Protein 2A1V (pdb70)

Secondary structure (DSSP, 8-state):
----S-SHHHHHHHHTTSTTEEEE--SSSSEEEEEEEETTEEEEEEEEETTSSS-EEEEE--HHHHHHHHHHSTTTEEEPTTS-TTTEEEEE-SSSS-HHHHHHHHHHHHHHHHHHHS-HHHHHHHT--SS-S-PPP-

CATH classification: 3.90.1150.30

Solvent-accessible surface area: 8132 Å² total; per-residue (Å²): 214,77,36,83,0,76,63,24,104,15,1,83,49,21,3,112,110,6,51,74,29,54,69,62,95,65,102,161,74,87,18,0,0,0,52,0,4,53,163,113,62,27,106,54,0,0,13,4,34,71,101,81,144,51,11,113,0,9,0,42,10,77,72,133,77,3,102,87,11,79,135,66,40,86,165,9,5,49,55,0,149,153,35,70,114,142,66,14,4,12,0,12,2,62,44,81,2,80,24,85,39,2,8,82,5,1,43,27,0,0,36,49,7,0,84,166,25,7,83,170,74,30,47,184,134,30,41,11,38,114,81,38,164,69,55,74,188,184

Radius of gyration: 14.32 Å; Cα contacts (8 Å, |Δi|>4): 227; chains: 1; bounding box: 40×42×29 Å

Nearest PDB structures (foldseek):
  2a1v-assembly1_A  TM=1.007E+00  e=2.438E-28  Deinococcus radiodurans
  6uvw-assembly1_A  TM=2.394E-01  e=6.148E-01  synthetic construct
  3zmd-assembly2_D  TM=3.465E-01  e=7.257E+00  Streptomyces coelicolor
  8hl4-assembly1_L18P  TM=3.369E-01  e=6.433E+00  Sulfolobus acidocaldarius DSM 639

Organism: Deinococcus radiodurans (strain ATCC 13939 / DSM 20539 / JCM 16871 / CCUG 27074 / LMG 4051 / NBRC 15346 / NCIMB 9279 / VKM B-1422 / R1) (NCBI:txid243230)

B-factor: mean 24.99, std 8.07, range [5.85, 53.79]

InterPro domains:
  IPR007351 YjbR [PTHR35145] (6-127)
  IPR038056 YjbR-like superfamily [G3DSA:3.90.1150.30] (1-132)
  IPR038056 YjbR-like superfamily [SSF142906] (5-128)
  IPR058532 YjbR/MT2646/Rv2570-like [PF04237] (17-112)

Foldseek 3Di:
DQDLQFAPVNVCVLQVPAAQWDWDDPDPAQKIFIWHADPVDTGTAWIWRRVDVRIKIKGFDQQVVLVVVCVVQVVFKAQDDVDDSSTMIIGGSPNSDGSLVVSVRSQVSVLVCCVPVDDPVRCVVSVHDNHDPPRDDD

Structure (mmCIF, N/CA/C/O backbone):
data_2A1V
#
_entry.id   2A1V
#
_cell.length_a   82.549
_cell.length_b   82.549
_cell.length_c   35.991
_cell.angle_alpha   90.00
_cell.angle_beta   90.00
_cell.angle_gamma   120.00
#
_symmetry.space_group_name_H-M   'P 61'
#
loop_
_entity.id
_entity.type
_entity.pdbx_description
1 polymer 'conserved hypothetical protein'
2 water water
#
loop_
_atom_site.group_PDB
_atom_site.id
_atom_site.type_symbol
_atom_site.label_atom_id
_atom_site.label_alt_id
_atom_site.label_comp_id
_atom_site.label_asym_id
_atom_site.label_entity_id
_atom_site.label_seq_id
_atom_site.pdbx_PDB_ins_code
_atom_site.Cartn_x
_atom_site.Cartn_y
_atom_site.Cartn_z
_atom_site.occupancy
_atom_site.B_iso_or_equiv
_atom_site.auth_seq_id
_atom_site.auth_comp_id
_atom_site.auth_asym_id
_atom_site.auth_atom_id
_atom_site.pdbx_PDB_model_num
ATOM 1 N N . LEU A 1 3 ? 67.105 57.959 1.993 1.00 46.08 3 LEU A N 1
ATOM 2 C CA . LEU A 1 3 ? 65.726 58.326 2.420 1.00 45.98 3 LEU A CA 1
ATOM 3 C C . LEU A 1 3 ? 65.040 57.283 3.334 1.00 44.42 3 LEU A C 1
ATOM 4 O O . LEU A 1 3 ? 65.503 56.148 3.544 1.00 44.24 3 LEU A O 1
ATOM 9 N N . GLN A 1 4 ? 63.971 57.767 3.949 1.00 42.95 4 GLN A N 1
ATOM 10 C CA . GLN A 1 4 ? 62.900 56.951 4.487 1.00 40.53 4 GLN A CA 1
ATOM 11 C C . GLN A 1 4 ? 62.520 55.838 3.520 1.00 38.50 4 GLN A C 1
ATOM 12 O O . GLN A 1 4 ? 61.965 56.074 2.424 1.00 39.16 4 GLN A O 1
ATOM 18 N N . THR A 1 5 ? 62.786 54.615 3.925 1.00 35.59 5 THR A N 1
ATOM 19 C CA . THR A 1 5 ? 62.093 53.512 3.292 1.00 33.18 5 THR A CA 1
ATOM 20 C C . THR A 1 5 ? 60.642 53.529 3.785 1.00 32.82 5 THR A C 1
ATOM 21 O O . THR A 1 5 ? 60.307 54.203 4.791 1.00 32.09 5 THR A O 1
ATOM 25 N N . PRO A 1 6 ? 59.790 52.761 3.109 1.00 31.34 6 PRO A N 1
ATOM 26 C CA . PRO A 1 6 ? 58.406 52.539 3.529 1.00 30.48 6 PRO A CA 1
ATOM 27 C C . PRO A 1 6 ? 58.192 51.761 4.856 1.00 29.11 6 PRO A C 1
ATOM 28 O O . PRO A 1 6 ? 57.048 51.601 5.246 1.00 29.27 6 PRO A O 1
ATOM 32 N N . MET A 1 7 ? 59.256 51.250 5.485 1.00 27.45 7 MET A N 1
ATOM 33 C CA . MET A 1 7 ? 59.177 50.377 6.675 1.00 26.25 7 MET A CA 1
ATOM 34 C C . MET A 1 7 ? 58.072 49.288 6.623 1.00 24.76 7 MET A C 1
ATOM 35 O O . MET A 1 7 ? 57.191 49.187 7.504 1.00 22.37 7 MET A O 1
ATOM 40 N N . GLN A 1 8 ? 58.127 48.503 5.562 1.00 23.48 8 GLN A N 1
ATOM 41 C CA . GLN A 1 8 ? 57.114 47.521 5.301 1.00 23.66 8 GLN A CA 1
ATOM 42 C C . GLN A 1 8 ? 57.701 46.130 4.976 1.00 23.41 8 GLN A C 1
ATOM 43 O O . GLN A 1 8 ? 56.949 45.121 4.956 1.00 24.32 8 GLN A O 1
ATOM 49 N N . THR A 1 9 ? 59.015 46.054 4.730 1.00 21.07 9 THR A N 1
ATOM 50 C CA . THR A 1 9 ? 59.651 44.783 4.408 1.00 21.14 9 THR A CA 1
ATOM 51 C C . THR A 1 9 ? 60.821 44.523 5.322 1.00 19.92 9 THR A C 1
ATOM 52 O O . THR A 1 9 ? 61.354 45.417 5.938 1.00 18.88 9 THR A O 1
ATOM 56 N N . VAL A 1 10 ? 61.255 43.283 5.327 1.00 19.75 10 VAL A N 1
ATOM 57 C CA . VAL A 1 10 ? 62.409 42.843 6.074 1.00 20.66 10 VAL A CA 1
ATOM 58 C C . VAL A 1 10 ? 63.616 43.607 5.592 1.00 20.10 10 VAL A C 1
ATOM 59 O O . VAL A 1 10 ? 64.436 43.981 6.406 1.00 19.64 10 VAL A O 1
ATOM 63 N N . ASP A 1 11 ? 63.725 43.780 4.265 1.00 20.27 11 ASP A N 1
ATOM 64 C CA . ASP A 1 11 ? 64.812 44.553 3.629 1.00 22.00 11 ASP A CA 1
ATOM 65 C C . ASP A 1 11 ? 64.880 45.956 4.209 1.00 21.76 11 ASP A C 1
ATOM 66 O O . ASP A 1 11 ? 65.972 46.427 4.490 1.00 21.22 11 ASP A O 1
ATOM 71 N N . ASP A 1 12 ? 63.713 46.584 4.442 1.00 21.82 12 ASP A N 1
ATOM 72 C CA . ASP A 1 12 ? 63.621 47.904 5.095 1.00 21.96 12 ASP A CA 1
ATOM 73 C C . ASP A 1 12 ? 64.241 47.881 6.533 1.00 22.22 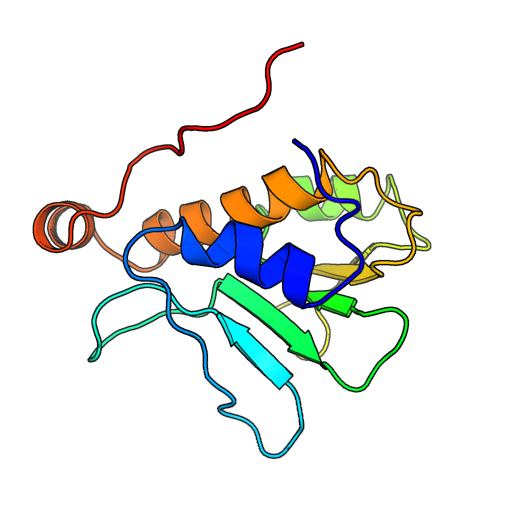12 ASP A C 1
ATOM 74 O O . ASP A 1 12 ? 64.969 48.793 6.947 1.00 19.25 12 ASP A O 1
ATOM 79 N N . LEU A 1 13 ? 63.942 46.809 7.268 1.00 22.80 13 LEU A N 1
ATOM 80 C CA . LEU A 1 13 ? 64.396 46.645 8.635 1.00 23.26 13 LEU A CA 1
ATOM 81 C C . LEU A 1 13 ? 65.887 46.358 8.710 1.00 23.61 13 LEU A C 1
ATOM 82 O O . LEU A 1 13 ? 66.569 46.936 9.548 1.00 22.61 13 LEU A O 1
ATOM 87 N N . ARG A 1 14 ? 66.372 45.474 7.844 1.00 24.27 14 ARG A N 1
ATOM 88 C CA . ARG A 1 14 ? 67.795 45.239 7.694 1.00 25.35 14 ARG A CA 1
ATOM 89 C C . ARG A 1 14 ? 68.529 46.530 7.411 1.00 25.18 14 ARG A C 1
ATOM 90 O O . ARG A 1 14 ? 69.546 46.802 7.999 1.00 26.25 14 ARG A O 1
ATOM 98 N N . SER A 1 15 ? 67.981 47.327 6.513 1.00 24.80 15 SER A N 1
ATOM 99 C CA . SER A 1 15 ? 68.629 48.543 6.101 1.00 25.36 15 SER A CA 1
ATOM 100 C C . SER A 1 15 ? 68.862 49.496 7.279 1.00 25.21 15 SER A C 1
ATOM 101 O O . SER A 1 15 ? 69.825 50.280 7.258 1.00 25.81 15 SER A O 1
ATOM 104 N N . VAL A 1 16 ? 67.969 49.474 8.266 1.00 23.74 16 VAL A N 1
ATOM 105 C CA . VAL A 1 16 ? 68.096 50.352 9.414 1.00 22.92 16 VAL A CA 1
ATOM 106 C C . VAL A 1 16 ? 69.088 49.707 10.364 1.00 22.10 16 VAL A C 1
ATOM 107 O O . VAL A 1 16 ? 70.065 50.332 10.780 1.00 22.33 16 VAL A O 1
ATOM 111 N N . CYS A 1 17 ? 68.897 48.420 10.631 1.00 21.02 17 CYS A N 1
ATOM 112 C CA . CYS A 1 17 ? 69.705 47.713 11.652 1.00 20.71 17 CYS A CA 1
ATOM 113 C C . CYS A 1 17 ? 71.169 47.475 11.242 1.00 20.23 17 CYS A C 1
ATOM 114 O O . CYS A 1 17 ? 72.019 47.425 12.084 1.00 18.35 17 CYS A O 1
ATOM 117 N N . ASP A 1 18 ? 71.427 47.363 9.940 1.00 21.32 18 ASP A N 1
ATOM 118 C CA . ASP A 1 18 ? 72.771 47.176 9.394 1.00 22.40 18 ASP A CA 1
ATOM 119 C C . ASP A 1 18 ? 73.681 48.360 9.752 1.00 23.20 18 ASP A C 1
ATOM 120 O O . ASP A 1 18 ? 74.889 48.198 9.803 1.00 24.56 18 ASP A O 1
ATOM 125 N N . GLU A 1 19 ? 73.104 49.539 9.958 1.00 23.43 19 GLU A N 1
ATOM 126 C CA . GLU A 1 19 ? 73.862 50.742 10.347 1.00 23.83 19 GLU A CA 1
ATOM 127 C C . GLU A 1 19 ? 74.131 50.925 11.856 1.00 22.35 19 GLU A C 1
ATOM 128 O O . GLU A 1 19 ? 74.822 51.884 12.246 1.00 21.81 19 GLU A O 1
ATOM 134 N N . LEU A 1 20 ? 73.509 50.087 12.686 1.00 20.84 20 LEU A N 1
ATOM 135 C CA . LEU A 1 20 ? 73.592 50.230 14.137 1.00 19.99 20 LEU A CA 1
ATOM 136 C C . LEU A 1 20 ? 74.765 49.391 14.612 1.00 19.14 20 LEU A C 1
ATOM 137 O O . LEU A 1 20 ? 74.897 48.224 14.237 1.00 18.14 20 LEU A O 1
ATOM 142 N N . PRO A 1 21 ? 75.670 50.018 15.385 1.00 19.22 21 PRO A N 1
ATOM 143 C CA . PRO A 1 21 ? 76.862 49.352 15.853 1.00 18.64 21 PRO A CA 1
ATOM 144 C C . PRO A 1 21 ? 76.583 48.136 16.716 1.00 18.26 21 PRO A C 1
ATOM 145 O O . PRO A 1 21 ? 75.743 48.183 17.625 1.00 17.76 21 PRO A O 1
ATOM 149 N N . HIS A 1 22 ? 77.339 47.088 16.414 1.00 17.27 22 HIS A N 1
ATOM 150 C CA . HIS A 1 22 ? 77.278 45.783 17.081 1.00 18.42 22 HIS A CA 1
ATOM 151 C C . HIS A 1 22 ? 75.906 45.082 17.057 1.00 19.30 22 HIS A C 1
ATOM 152 O O . HIS A 1 22 ? 75.521 44.381 18.030 1.00 18.53 22 HIS A O 1
ATOM 159 N N . SER A 1 23 ? 75.193 45.243 15.925 1.00 18.91 23 SER A N 1
ATOM 160 C CA . SER A 1 23 ? 73.919 44.612 15.775 1.00 19.55 23 SER A CA 1
ATOM 161 C C . SER A 1 23 ? 74.172 43.295 15.045 1.00 19.43 23 SER A C 1
ATOM 162 O O . SER A 1 23 ? 75.122 43.176 14.264 1.00 17.52 23 SER A O 1
ATOM 165 N N . LEU A 1 24 ? 73.327 42.319 15.348 1.00 19.33 24 LEU A N 1
ATOM 166 C CA . LEU A 1 24 ? 73.485 40.923 14.874 1.00 20.65 24 LEU A CA 1
ATOM 167 C C . LEU A 1 24 ? 72.089 40.306 14.670 1.00 20.42 24 LEU A C 1
ATOM 168 O O . LEU A 1 24 ? 71.189 40.481 15.509 1.00 19.38 24 LEU A O 1
ATOM 173 N N . GLU A 1 25 ? 71.910 39.626 13.548 1.00 20.63 25 GLU A N 1
ATOM 174 C CA . GLU A 1 25 ? 70.710 38.900 13.230 1.00 20.55 25 GLU A CA 1
ATOM 175 C C . GLU A 1 25 ? 70.842 37.434 13.581 1.00 20.15 25 GLU A C 1
ATOM 176 O O . GLU A 1 25 ? 71.882 36.820 13.373 1.00 20.65 25 GLU A O 1
ATOM 182 N N . THR A 1 26 ? 69.783 36.886 14.152 1.00 19.37 26 THR A N 1
ATOM 183 C CA . THR A 1 26 ? 69.685 35.468 14.504 1.00 19.02 26 THR A CA 1
ATOM 184 C C . THR A 1 26 ? 68.221 35.038 14.419 1.00 18.38 26 THR A C 1
ATOM 185 O O . THR A 1 26 ? 67.306 35.882 14.312 1.00 16.99 26 THR A O 1
ATOM 189 N N . PHE A 1 27 ? 68.041 33.722 14.447 1.00 17.22 27 PHE A N 1
ATOM 190 C CA . PHE A 1 27 ? 66.746 33.059 14.505 1.00 18.46 27 PHE A CA 1
ATOM 191 C C . PHE A 1 27 ? 66.793 32.076 15.704 1.00 19.07 27 PHE A C 1
ATOM 192 O O . PHE A 1 27 ? 67.014 30.898 15.513 1.00 17.52 27 PHE A O 1
ATOM 200 N N . PRO A 1 28 ? 66.690 32.589 16.952 1.00 19.64 28 PRO A N 1
ATOM 201 C CA . PRO A 1 28 ? 66.886 31.724 18.133 1.00 19.78 28 PRO A CA 1
ATOM 202 C C . PRO A 1 28 ? 65.681 30.831 18.521 1.00 20.15 28 PRO A C 1
ATOM 203 O O . PRO A 1 28 ? 65.767 30.039 19.465 1.00 19.84 28 PRO A O 1
ATOM 207 N N . PHE A 1 29 ? 64.571 30.991 17.823 1.00 21.08 29 PHE A N 1
ATOM 208 C CA . PHE A 1 29 ? 63.388 30.175 18.014 1.00 21.82 29 PHE A CA 1
ATOM 209 C C . PHE A 1 29 ? 63.390 29.054 16.961 1.00 22.79 29 PHE A C 1
ATOM 210 O O . PHE A 1 29 ? 64.338 28.918 16.180 1.00 23.30 29 PHE A O 1
ATOM 218 N N . ASP A 1 30 ? 62.375 28.213 16.962 1.00 24.04 30 ASP A N 1
ATOM 219 C CA . ASP A 1 30 ? 62.221 27.192 15.903 1.00 23.66 30 ASP A CA 1
ATOM 220 C C . ASP A 1 30 ? 61.483 27.686 14.685 1.00 23.27 30 ASP A C 1
ATOM 221 O O . ASP A 1 30 ? 61.592 27.082 13.624 1.00 23.12 30 ASP A O 1
ATOM 226 N N . ASP A 1 31 ? 60.811 28.826 14.817 1.00 22.49 31 ASP A N 1
ATOM 227 C CA . ASP A 1 31 ? 60.112 29.443 13.694 1.00 21.99 31 ASP A CA 1
ATOM 228 C C . ASP A 1 31 ? 60.962 30.485 12.920 1.00 21.55 31 ASP A C 1
ATOM 229 O O . ASP A 1 31 ? 62.227 30.541 13.076 1.00 22.33 31 ASP A O 1
ATOM 234 N N . GLU A 1 32 ? 60.273 31.265 12.065 1.00 20.26 32 GLU A N 1
ATOM 235 C CA . GLU A 1 32 ? 60.894 32.274 11.240 1.00 19.71 32 GLU A CA 1
ATOM 236 C C . GLU A 1 32 ? 60.989 33.624 11.937 1.00 19.14 32 GLU A C 1
ATOM 237 O O . GLU A 1 32 ? 61.015 34.656 11.281 1.00 18.19 32 GLU A O 1
ATOM 243 N N . THR A 1 33 ? 61.022 33.635 13.272 1.00 18.63 33 THR A N 1
ATOM 244 C CA . THR A 1 33 ? 61.265 34.880 14.004 1.00 18.57 33 THR A CA 1
ATOM 245 C C . THR A 1 33 ? 62.758 35.362 13.920 1.00 18.01 33 THR A C 1
ATOM 246 O O . THR A 1 33 ? 63.688 34.828 14.533 1.00 16.48 33 THR A O 1
ATOM 250 N N . LEU A 1 34 ? 62.950 36.370 13.095 1.00 18.80 34 LEU A N 1
ATOM 251 C CA . LEU A 1 34 ? 64.180 37.128 13.020 1.00 18.65 34 LEU A CA 1
ATOM 252 C C . LEU A 1 34 ? 64.327 38.061 14.244 1.00 17.99 34 LEU A C 1
ATOM 253 O O . LEU A 1 34 ? 63.442 38.861 14.565 1.00 16.30 34 LEU A O 1
ATOM 258 N N . VAL A 1 35 ? 65.470 37.928 14.908 1.00 17.83 35 VAL A N 1
ATOM 259 C CA . VAL A 1 35 ? 65.784 38.678 16.121 1.00 17.02 35 VAL A CA 1
ATOM 260 C C . VAL A 1 35 ? 67.058 39.505 15.909 1.00 16.22 35 VAL A C 1
ATOM 261 O O . VAL A 1 35 ? 68.083 39.013 15.469 1.00 15.45 35 VAL A O 1
ATOM 265 N N . PHE A 1 36 ? 66.938 40.792 16.167 1.00 16.29 36 PHE A N 1
ATOM 266 C CA . PHE A 1 36 ? 68.066 41.717 16.155 1.00 16.15 36 PHE A CA 1
ATOM 267 C C . PHE A 1 36 ? 68.515 41.929 17.581 1.00 15.65 36 PHE A C 1
ATOM 268 O O . PHE A 1 36 ? 67.717 42.285 18.466 1.00 15.39 36 PHE A O 1
ATOM 276 N N A LYS A 1 37 ? 69.803 41.687 17.802 0.50 15.64 37 LYS A N 1
ATOM 277 N N B LYS A 1 37 ? 69.802 41.682 17.805 0.50 15.93 37 LYS A N 1
ATOM 278 C CA A LYS A 1 37 ? 70.410 41.792 19.119 0.50 14.90 37 LYS A CA 1
ATOM 279 C CA B LYS A 1 37 ? 70.410 41.803 19.123 0.50 15.44 37 LYS A CA 1
ATOM 280 C C A LYS A 1 37 ? 71.607 42.734 19.007 0.50 14.92 37 LYS A C 1
ATOM 281 C C B 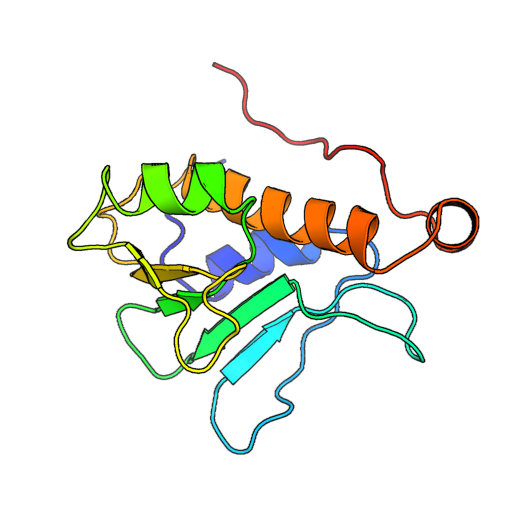LYS A 1 37 ? 71.608 42.736 19.007 0.50 15.22 37 LYS A C 1
ATOM 282 O O A LYS A 1 37 ? 72.200 42.882 17.928 0.50 14.63 37 LYS A O 1
ATOM 283 O O B LYS A 1 37 ? 72.202 42.881 17.928 0.50 14.92 37 LYS A O 1
ATOM 294 N N . VAL A 1 38 ? 71.924 43.398 20.111 1.00 14.86 38 VAL A N 1
ATOM 295 C CA . VAL A 1 38 ? 73.071 44.276 20.194 1.00 15.73 38 VAL A CA 1
ATOM 296 C C . VAL A 1 38 ? 73.990 43.826 21.333 1.00 15.67 38 VAL A C 1
ATOM 297 O O . VAL A 1 38 ? 73.536 43.430 22.426 1.00 16.10 38 VAL A O 1
ATOM 301 N N . GLY A 1 39 ? 75.284 43.883 21.059 1.00 17.03 39 GLY A N 1
ATOM 302 C CA . GLY A 1 39 ? 76.298 43.713 22.088 1.00 18.85 39 GLY A CA 1
ATOM 303 C C . GLY A 1 39 ? 77.471 42.864 21.697 1.00 20.19 39 GLY A C 1
ATOM 304 O O . GLY A 1 39 ? 77.811 42.791 20.543 1.00 20.95 39 GLY A O 1
ATOM 305 N N . TYR A 1 40 ? 78.129 42.262 22.682 1.00 21.84 40 TYR A N 1
ATOM 306 C CA . TYR A 1 40 ? 79.274 41.378 22.398 1.00 21.72 40 TYR A CA 1
ATOM 307 C C . TYR A 1 40 ? 78.715 40.075 21.831 1.00 22.58 40 TYR A C 1
ATOM 308 O O . TYR A 1 40 ? 77.538 39.709 22.009 1.00 23.24 40 TYR A O 1
ATOM 317 N N . LEU A 1 41 ? 79.569 39.362 21.146 1.00 24.00 41 LEU A N 1
ATOM 318 C CA . LEU A 1 41 ? 79.222 38.033 20.713 1.00 25.07 41 LEU A CA 1
ATOM 319 C C . LEU A 1 41 ? 78.912 37.147 21.909 1.00 24.04 41 LEU A C 1
ATOM 320 O O . LEU A 1 41 ? 78.043 36.303 21.806 1.00 24.88 41 LEU A O 1
ATOM 325 N N . SER A 1 42 ? 79.522 37.392 23.073 1.00 23.48 42 SER A N 1
ATOM 326 C CA . SER A 1 42 ? 79.206 36.608 24.272 1.00 22.81 42 SER A CA 1
ATOM 327 C C . SER A 1 42 ? 78.119 37.181 25.190 1.00 22.40 42 SER A C 1
ATOM 328 O O . SER A 1 42 ? 77.791 36.591 26.234 1.00 22.24 42 SER A O 1
ATOM 331 N N . LYS A 1 43 ? 77.596 38.351 24.852 1.00 22.30 43 LYS A N 1
ATOM 332 C CA . LYS A 1 43 ? 76.538 38.998 25.640 1.00 22.08 43 LYS A CA 1
ATOM 333 C C . LYS A 1 43 ? 75.788 40.003 24.769 1.00 20.70 43 LYS A C 1
ATOM 334 O O . LYS A 1 43 ? 76.176 41.133 24.665 1.00 19.53 43 LYS A O 1
ATOM 340 N N . SER A 1 44 ? 74.707 39.565 24.148 1.00 20.24 44 SER A N 1
ATOM 341 C CA . SER A 1 44 ? 73.927 40.422 23.286 1.00 20.27 44 SER A CA 1
ATOM 342 C C . SER A 1 44 ? 72.463 40.416 23.697 1.00 19.80 44 SER A C 1
ATOM 343 O O . SER A 1 44 ? 71.943 39.395 24.118 1.00 21.71 44 SER A O 1
ATOM 346 N N A ARG A 1 45 ? 71.804 41.544 23.501 0.60 19.68 45 ARG A N 1
ATOM 347 N N B ARG A 1 45 ? 71.818 41.568 23.590 0.40 19.65 45 ARG A N 1
ATOM 348 C CA A ARG A 1 45 ? 70.465 41.793 24.016 0.60 20.04 45 ARG A CA 1
ATOM 349 C CA B ARG A 1 45 ? 70.432 41.740 24.016 0.40 19.68 45 ARG A CA 1
ATOM 350 C C A ARG A 1 45 ? 69.500 42.177 22.886 0.60 19.10 45 ARG A C 1
ATOM 351 C C B ARG A 1 45 ? 69.524 42.129 22.853 0.40 19.08 45 ARG A C 1
ATOM 352 O O A ARG A 1 45 ? 69.773 43.092 22.125 0.60 18.49 45 ARG A O 1
ATOM 353 O O B ARG A 1 45 ? 69.861 42.977 22.033 0.40 18.65 45 ARG A O 1
ATOM 368 N N . MET A 1 46 ? 68.364 41.491 22.805 1.00 18.75 46 MET A N 1
ATOM 369 C CA . MET A 1 46 ? 67.364 41.742 21.771 1.00 19.99 46 MET A CA 1
ATOM 370 C C . MET A 1 46 ? 66.738 43.139 21.834 1.00 18.57 46 MET A C 1
ATOM 371 O O . MET A 1 46 ? 66.404 43.636 22.906 1.00 18.04 46 MET A O 1
ATOM 376 N N . TYR A 1 47 ? 66.585 43.762 20.660 1.00 17.37 47 TYR A N 1
ATOM 377 C CA . TYR A 1 47 ? 65.948 45.055 20.580 1.00 17.46 47 TYR A CA 1
ATOM 378 C C . TYR A 1 47 ? 64.855 45.146 19.514 1.00 16.92 47 TYR A C 1
ATOM 379 O O . TYR A 1 47 ? 64.160 46.155 19.469 1.00 17.06 47 TYR A O 1
ATOM 388 N N . ALA A 1 48 ? 64.760 44.168 18.614 1.00 16.19 48 ALA A N 1
ATOM 389 C CA . ALA A 1 48 ? 63.664 44.127 17.643 1.00 16.55 48 ALA A CA 1
ATOM 390 C C . ALA A 1 48 ? 63.447 42.687 17.184 1.00 16.79 48 ALA A C 1
ATOM 391 O O . ALA A 1 48 ? 64.395 41.909 17.148 1.00 16.67 48 ALA A O 1
ATOM 393 N N . LEU A 1 49 ? 62.204 42.324 16.878 1.00 16.42 49 LEU A N 1
ATOM 394 C CA . LEU A 1 49 ? 61.907 40.987 16.370 1.00 18.52 49 LEU A CA 1
ATOM 395 C C . LEU A 1 49 ? 60.773 41.059 15.343 1.00 17.93 49 LEU A C 1
ATOM 396 O O . LEU A 1 49 ? 59.832 41.882 15.482 1.00 17.86 49 LEU A O 1
ATOM 401 N N . THR A 1 50 ? 60.808 40.174 14.362 1.00 18.02 50 THR A N 1
ATOM 402 C CA . THR A 1 50 ? 59.655 40.040 13.452 1.00 19.04 50 THR A CA 1
ATOM 403 C C . THR A 1 50 ? 59.591 38.633 12.879 1.00 19.26 50 THR A C 1
ATOM 404 O O . THR A 1 50 ? 60.630 38.013 12.686 1.00 20.40 50 THR A O 1
ATOM 408 N N . ASP A 1 51 ? 58.381 38.151 12.596 1.00 18.83 51 ASP A N 1
ATOM 409 C CA . ASP A 1 51 ? 58.167 36.833 12.017 1.00 18.39 51 ASP A CA 1
ATOM 410 C C . ASP A 1 51 ? 58.055 37.047 10.513 1.00 18.40 51 ASP A C 1
ATOM 411 O O . ASP A 1 51 ? 57.071 37.630 9.994 1.00 17.05 51 ASP A O 1
ATOM 416 N N . ILE A 1 52 ? 59.100 36.603 9.819 1.00 19.53 52 ILE A N 1
ATOM 417 C CA . ILE A 1 52 ? 59.299 36.920 8.402 1.00 19.54 52 ILE A CA 1
ATOM 418 C C . ILE A 1 52 ? 58.385 36.187 7.456 1.00 19.42 52 ILE A C 1
ATOM 419 O O . ILE A 1 52 ? 58.315 36.546 6.294 1.00 18.19 52 ILE A O 1
ATOM 424 N N . THR A 1 53 ? 57.649 35.179 7.938 1.00 20.07 53 THR A N 1
ATOM 425 C CA . THR A 1 53 ? 56.636 34.537 7.106 1.00 20.70 53 THR A CA 1
ATOM 426 C C . THR A 1 53 ? 55.239 35.223 7.096 1.00 21.41 53 THR A C 1
ATOM 427 O O . THR A 1 53 ? 54.336 34.762 6.374 1.00 21.36 53 THR A O 1
ATOM 431 N 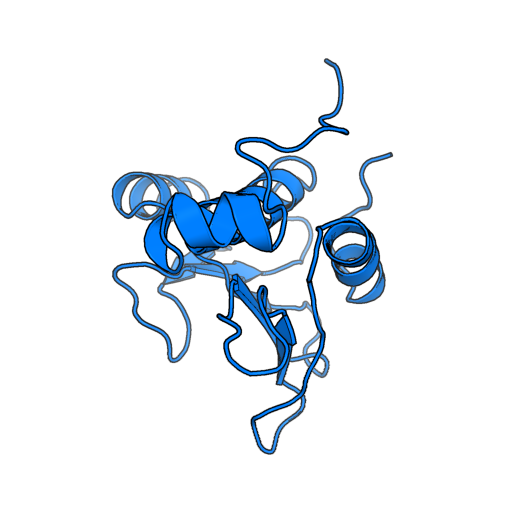N . GLN A 1 54 ? 55.047 36.269 7.894 1.00 20.88 54 GLN A N 1
ATOM 432 C CA . GLN A 1 54 ? 53.776 37.009 7.920 1.00 21.37 54 GLN A CA 1
ATOM 433 C C . GLN A 1 54 ? 53.788 38.260 7.018 1.00 21.78 54 GLN A C 1
ATOM 434 O O . GLN A 1 54 ? 54.729 39.086 7.053 1.00 19.83 54 GLN A O 1
ATOM 440 N N . ASP A 1 55 ? 52.720 38.416 6.250 1.00 23.18 55 ASP A N 1
ATOM 441 C CA . ASP A 1 55 ? 52.488 39.605 5.431 1.00 23.27 55 ASP A CA 1
ATOM 442 C C . ASP A 1 55 ? 51.088 40.141 5.785 1.00 22.56 55 ASP A C 1
ATOM 443 O O . ASP A 1 55 ? 50.119 39.451 5.575 1.00 23.21 55 ASP A O 1
ATOM 448 N N . PRO A 1 56 ? 50.980 41.343 6.363 1.00 20.67 56 PRO A N 1
ATOM 449 C CA . PRO A 1 56 ? 52.073 42.261 6.678 1.00 21.18 56 PRO A CA 1
ATOM 450 C C . PRO A 1 56 ? 52.906 41.792 7.891 1.00 20.83 56 PRO A C 1
ATOM 451 O O . PRO A 1 56 ? 52.436 41.017 8.799 1.00 19.65 56 PRO A O 1
ATOM 455 N N . LEU A 1 57 ? 54.149 42.239 7.879 1.00 18.99 57 LEU A N 1
ATOM 456 C CA . LEU A 1 57 ? 55.017 41.975 8.982 1.00 18.91 57 LEU A CA 1
ATOM 457 C C . LEU A 1 57 ? 54.456 42.602 10.266 1.00 18.62 57 LEU A C 1
ATOM 458 O O . LEU A 1 57 ? 53.699 43.592 10.256 1.00 16.63 57 LEU A O 1
ATOM 463 N N . ARG A 1 58 ? 54.835 41.989 11.382 1.00 18.80 58 ARG A N 1
ATOM 464 C CA . ARG A 1 58 ? 54.642 42.585 12.690 1.00 19.39 58 ARG A CA 1
ATOM 465 C C . ARG A 1 58 ? 55.979 42.760 13.382 1.00 18.56 58 ARG A C 1
ATOM 466 O O . ARG A 1 58 ? 56.756 41.815 13.538 1.00 17.27 58 ARG A O 1
ATOM 474 N N . LEU A 1 59 ? 56.216 44.009 13.777 1.00 17.22 59 LEU A N 1
ATOM 475 C CA . LEU A 1 59 ? 57.453 44.414 14.317 1.00 16.77 59 LEU A CA 1
ATOM 476 C C . LEU A 1 59 ? 57.308 44.674 15.825 1.00 16.43 59 LEU A C 1
ATOM 477 O O . LEU A 1 59 ? 56.573 45.576 16.259 1.00 16.12 59 LEU A O 1
ATOM 482 N N . SER A 1 60 ? 58.035 43.878 16.596 1.00 15.43 60 SER A N 1
ATOM 483 C CA . SER A 1 60 ? 58.109 44.045 18.039 1.00 15.96 60 SER A CA 1
ATOM 484 C C . SER A 1 60 ? 59.378 44.815 18.420 1.00 15.23 60 SER A C 1
ATOM 485 O O . SER A 1 60 ? 60.453 44.495 17.966 1.00 14.53 60 SER A O 1
ATOM 488 N N . LEU A 1 61 ? 59.205 45.774 19.310 1.00 15.69 61 LEU A N 1
ATOM 489 C CA A LEU A 1 61 ? 60.275 46.650 19.717 0.60 16.85 61 LEU A CA 1
ATOM 490 C CA B LEU A 1 61 ? 60.207 46.764 19.676 0.40 16.87 61 LEU A CA 1
ATOM 491 C C . LEU A 1 61 ? 60.037 47.185 21.135 1.00 16.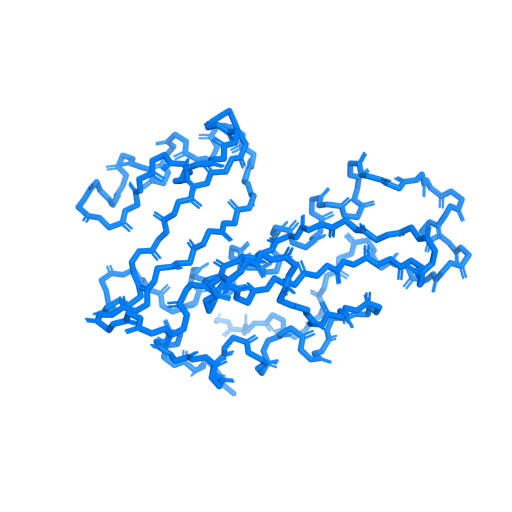98 61 LEU A C 1
ATOM 492 O O . LEU A 1 61 ? 58.939 47.094 21.663 1.00 17.18 61 LEU A O 1
ATOM 501 N N . LYS A 1 62 ? 61.103 47.717 21.739 1.00 17.31 62 LYS A N 1
ATOM 502 C CA . LYS A 1 62 ? 61.074 48.207 23.120 1.00 18.40 62 LYS A CA 1
ATOM 503 C C . LYS A 1 62 ? 60.833 49.680 23.129 1.00 18.18 62 LYS A C 1
ATOM 504 O O . LYS A 1 62 ? 61.377 50.420 22.277 1.00 17.09 62 LYS A O 1
ATOM 510 N N . VAL A 1 63 ? 60.052 50.104 24.114 1.00 18.68 63 VAL A N 1
ATOM 511 C CA A VAL A 1 63 ? 59.607 51.504 24.246 0.50 19.48 63 VAL A CA 1
ATOM 512 C CA B VAL A 1 63 ? 59.704 51.500 24.230 0.50 19.74 63 VAL A CA 1
ATOM 513 C C . VAL A 1 63 ? 59.527 51.862 25.707 1.00 20.18 63 VAL A C 1
ATOM 514 O O . VAL A 1 63 ? 59.275 51.007 26.523 1.00 20.57 63 VAL A O 1
ATOM 521 N N . ASP A 1 64 ? 59.755 53.126 26.043 1.00 22.12 64 ASP A N 1
ATOM 522 C CA . ASP A 1 64 ? 59.510 53.603 27.402 1.00 23.90 64 ASP A CA 1
ATOM 523 C C . ASP A 1 64 ? 58.001 53.362 27.719 1.00 25.13 64 ASP A C 1
ATOM 524 O O . ASP A 1 64 ? 57.193 53.600 26.877 1.00 23.31 64 ASP A O 1
ATOM 529 N N . PRO A 1 65 ? 57.652 52.809 28.900 1.00 27.38 65 PRO A N 1
ATOM 530 C CA . PRO A 1 65 ? 56.249 52.499 29.208 1.00 29.15 65 PRO A CA 1
ATOM 531 C C . PRO A 1 65 ? 55.255 53.629 28.931 1.00 31.06 65 PRO A C 1
ATOM 532 O O . PRO A 1 65 ? 54.210 53.387 28.363 1.00 31.69 65 PRO A O 1
ATOM 536 N N . GLU A 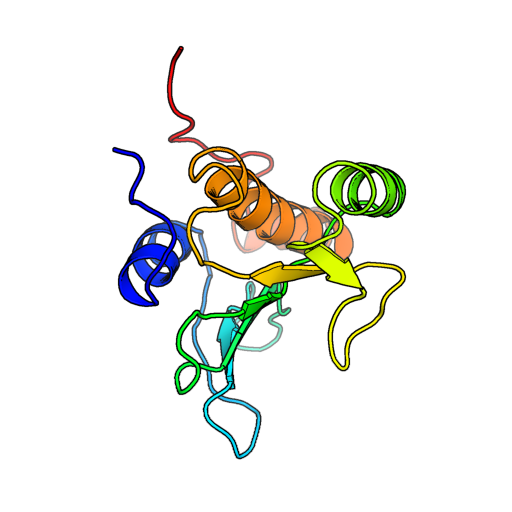1 66 ? 55.607 54.859 29.266 1.00 32.73 66 GLU A N 1
ATOM 537 C CA . GLU A 1 66 ? 54.693 55.945 29.051 1.00 33.99 66 GLU A CA 1
ATOM 538 C C . GLU A 1 66 ? 54.424 56.127 27.602 1.00 34.11 66 GLU A C 1
ATOM 539 O O . GLU A 1 66 ? 53.270 56.369 27.192 1.00 34.73 66 GLU A O 1
ATOM 545 N N . ARG A 1 67 ? 55.503 56.083 26.826 1.00 33.33 67 ARG A N 1
ATOM 546 C CA . ARG A 1 67 ? 55.394 56.315 25.406 1.00 32.77 67 ARG A CA 1
ATOM 547 C C . ARG A 1 67 ? 54.644 55.174 24.698 1.00 31.50 67 ARG A C 1
ATOM 548 O O . ARG A 1 67 ? 53.910 55.427 23.779 1.00 29.48 67 ARG A O 1
ATOM 556 N N . GLY A 1 68 ? 54.857 53.937 25.131 1.00 31.14 68 GLY A N 1
ATOM 557 C CA . GLY A 1 68 ? 54.091 52.792 24.624 1.00 32.47 68 GLY A CA 1
ATOM 558 C C . GLY A 1 68 ? 52.590 52.966 24.846 1.00 32.71 68 GLY A C 1
ATOM 559 O O . GLY A 1 68 ? 51.778 52.696 23.953 1.00 32.64 68 GLY A O 1
ATOM 560 N N . GLU A 1 69 ? 5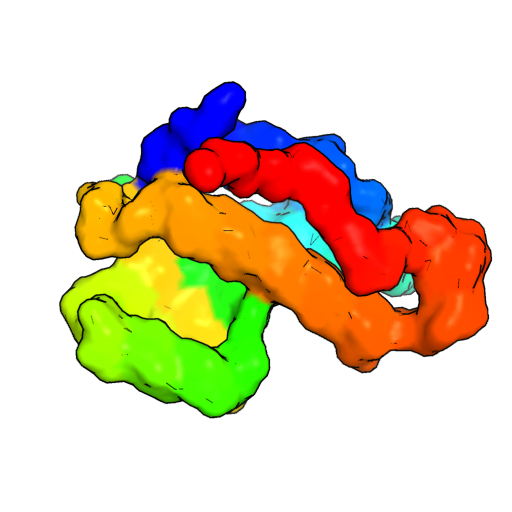2.223 53.431 26.036 1.00 33.87 69 GLU A N 1
ATOM 561 C CA . GLU A 1 69 ? 50.824 53.764 26.314 1.00 34.52 69 GLU A CA 1
ATOM 562 C C . GLU A 1 69 ? 50.297 54.839 25.325 1.00 34.22 69 GLU A C 1
ATOM 563 O O . GLU A 1 69 ? 49.269 54.636 24.701 1.00 32.75 69 GLU A O 1
ATOM 569 N N . GLU A 1 70 ? 51.033 55.936 25.123 1.00 34.81 70 GLU A N 1
ATOM 570 C CA . GLU A 1 70 ? 50.641 56.932 24.114 1.00 35.45 70 GLU A CA 1
ATOM 571 C C . GLU A 1 70 ? 50.501 56.314 22.722 1.00 34.95 70 GLU A C 1
ATOM 572 O O . GLU A 1 70 ? 49.486 56.508 22.049 1.00 35.25 70 GLU A O 1
ATOM 578 N N . LEU A 1 71 ? 51.527 55.591 22.277 1.00 33.76 71 LEU A N 1
ATOM 579 C CA . LEU A 1 71 ? 51.515 54.993 20.952 1.00 33.20 71 LEU A CA 1
ATOM 580 C C . LEU A 1 71 ? 50.290 54.101 20.795 1.00 32.38 71 LEU A C 1
ATOM 581 O O . LEU A 1 71 ? 49.664 54.116 19.764 1.00 31.21 71 LEU A O 1
ATOM 586 N N . ARG A 1 72 ? 49.960 53.326 21.819 1.00 32.91 72 ARG A N 1
ATOM 587 C CA . ARG A 1 72 ? 48.861 52.382 21.688 1.00 34.62 72 ARG A CA 1
ATOM 588 C C . ARG A 1 72 ? 47.515 53.082 21.659 1.00 34.64 72 ARG A C 1
ATOM 589 O O . ARG A 1 72 ? 46.573 52.536 21.091 1.00 34.45 72 ARG A O 1
ATOM 597 N N . GLN A 1 73 ? 47.469 54.298 22.216 1.00 34.64 73 GLN A N 1
ATOM 598 C CA A GLN A 1 73 ? 46.262 55.132 22.180 0.50 34.70 73 GLN A CA 1
ATOM 599 C CA B GLN A 1 73 ? 46.271 55.141 22.179 0.50 34.58 73 GLN A CA 1
ATOM 600 C C . GLN A 1 73 ? 46.180 55.909 20.846 1.00 34.28 73 GLN A C 1
ATOM 601 O O . GLN A 1 73 ? 45.105 56.084 20.282 1.00 35.10 73 GLN A O 1
ATOM 612 N N . ALA A 1 74 ? 47.309 56.339 20.316 1.00 33.14 74 ALA A N 1
ATOM 613 C CA . ALA A 1 74 ? 47.322 57.014 19.027 1.00 32.44 74 ALA A CA 1
ATOM 614 C C . ALA A 1 74 ? 47.119 56.120 17.796 1.00 31.76 74 ALA A C 1
ATOM 615 O O . ALA A 1 74 ? 46.773 56.630 16.699 1.00 31.71 74 ALA A O 1
ATOM 617 N N . HIS A 1 75 ? 47.390 54.812 17.934 1.00 30.54 75 HIS A N 1
ATOM 618 C CA . HIS A 1 75 ? 47.316 53.876 16.785 1.00 29.42 75 HIS A CA 1
ATOM 619 C C . HIS A 1 75 ? 46.784 52.525 17.233 1.00 28.72 75 HIS A C 1
ATOM 620 O O . HIS A 1 75 ? 47.465 51.521 17.065 1.00 27.21 75 HIS A O 1
ATOM 627 N N . PRO A 1 76 ? 45.546 52.488 17.788 1.00 28.43 76 PRO A N 1
ATOM 628 C CA . PRO A 1 76 ? 45.017 51.286 18.491 1.00 27.25 76 PRO A CA 1
ATOM 629 C C . PRO A 1 76 ? 44.796 50.089 17.574 1.00 26.38 76 PRO A C 1
ATOM 630 O O . PRO A 1 76 ? 44.861 48.927 18.012 1.00 23.92 76 PRO A O 1
ATOM 634 N N . GLN A 1 77 ? 44.544 50.356 16.301 1.00 25.67 77 GLN A N 1
ATOM 635 C CA . GLN A 1 77 ? 44.372 49.275 15.357 1.00 25.90 77 GLN A CA 1
ATOM 636 C C . GLN A 1 77 ? 45.714 48.684 14.874 1.00 25.33 77 GLN A C 1
ATOM 637 O O . GLN A 1 77 ? 45.691 47.633 14.298 1.00 25.74 77 GLN A O 1
ATOM 643 N N . SER A 1 78 ? 46.843 49.367 15.112 1.00 24.94 78 SER A N 1
ATOM 644 C CA . SER A 1 78 ? 48.166 49.041 14.522 1.00 24.26 78 SER A CA 1
ATOM 645 C C . SER A 1 78 ? 49.306 48.775 15.523 1.00 23.71 78 SER A C 1
ATOM 646 O O . SER A 1 78 ? 50.378 48.201 15.156 1.00 22.83 78 SER A O 1
ATOM 649 N N . ILE A 1 79 ? 49.091 49.160 16.777 1.00 23.03 79 ILE A N 1
ATOM 650 C CA . ILE A 1 79 ? 50.090 48.953 17.823 1.00 22.58 79 ILE A CA 1
ATOM 651 C C . ILE A 1 79 ? 49.456 48.285 19.008 1.00 22.66 79 ILE A C 1
ATOM 652 O O . ILE A 1 79 ? 48.550 48.838 19.571 1.00 24.47 79 ILE A O 1
ATOM 657 N N . ALA A 1 80 ? 49.946 47.087 19.337 1.00 22.64 80 ALA A N 1
ATOM 658 C CA . ALA A 1 80 ? 49.452 46.218 20.375 1.00 22.20 80 ALA A CA 1
ATOM 659 C C . ALA A 1 80 ? 50.510 45.968 21.462 1.00 22.49 80 ALA A C 1
ATOM 660 O O . ALA A 1 80 ? 51.710 46.121 21.226 1.00 22.31 80 ALA A O 1
ATOM 662 N N . PRO A 1 81 ? 50.077 45.487 22.632 1.00 22.66 81 PRO A N 1
ATOM 663 C CA . PRO A 1 81 ? 51.044 45.066 23.642 1.00 22.30 81 PRO A CA 1
ATOM 664 C C . PRO A 1 81 ? 51.976 43.980 23.036 1.00 22.50 81 PRO A C 1
ATOM 665 O O . PRO A 1 81 ? 51.538 43.232 22.178 1.00 21.61 81 PRO A O 1
ATOM 669 N N . GLY A 1 82 ? 53.250 43.916 23.442 1.00 22.16 82 GLY A N 1
ATOM 670 C CA . GLY A 1 82 ? 54.178 42.983 22.850 1.00 22.08 82 GLY A CA 1
ATOM 671 C C . GLY A 1 82 ? 53.764 41.524 22.866 1.00 22.05 82 GLY A C 1
ATOM 672 O O . GLY A 1 82 ? 53.561 40.932 23.900 1.00 20.64 82 GLY A O 1
ATOM 673 N N . TYR A 1 83 ? 53.701 40.942 21.689 1.00 24.02 83 TYR A N 1
ATOM 674 C CA . TYR A 1 83 ? 53.290 39.543 21.482 1.00 24.51 83 TYR A CA 1
ATOM 675 C C . TYR A 1 83 ? 54.311 38.523 22.000 1.00 24.06 83 TYR A C 1
ATOM 676 O O . TYR A 1 83 ? 55.423 38.444 21.505 1.00 22.68 83 TYR A O 1
ATOM 685 N N . HIS A 1 84 ? 53.905 37.735 22.990 1.00 23.67 84 HIS A N 1
ATOM 686 C CA . HIS A 1 84 ? 54.802 36.832 23.721 1.00 24.10 84 HIS A CA 1
ATOM 687 C C . HIS A 1 84 ? 55.990 37.564 24.316 1.00 22.08 84 HIS A C 1
ATOM 688 O O . HIS A 1 84 ? 57.077 36.990 24.426 1.00 21.80 84 HIS A O 1
ATOM 695 N N . LEU A 1 85 ? 55.809 38.834 24.687 1.00 20.06 85 LEU A N 1
ATOM 696 C CA . LEU A 1 85 ? 56.916 39.590 25.252 1.00 19.71 85 LEU A CA 1
ATOM 697 C C . LEU A 1 85 ? 56.454 40.298 26.488 1.00 18.36 85 LEU A C 1
ATOM 698 O O . LEU A 1 85 ? 55.278 40.349 26.743 1.00 18.81 85 LEU A O 1
ATOM 703 N N . ASN A 1 86 ? 57.393 40.890 27.212 1.00 18.61 86 ASN A N 1
ATOM 704 C CA . ASN A 1 86 ? 57.110 41.698 28.407 1.00 19.32 86 ASN A CA 1
ATOM 705 C C . ASN A 1 86 ? 56.356 42.949 28.011 1.00 19.68 86 ASN A C 1
ATOM 706 O O . ASN A 1 86 ? 56.943 43.887 27.466 1.00 18.15 86 ASN A O 1
ATOM 711 N N . LYS A 1 87 ? 55.057 42.976 28.318 1.00 20.86 87 LYS A N 1
ATOM 712 C CA A LYS A 1 87 ? 54.193 44.016 27.787 0.50 21.35 87 LYS A CA 1
ATOM 713 C CA B LYS A 1 87 ? 54.160 44.004 27.827 0.50 21.10 87 LYS A CA 1
ATOM 714 C C . LYS A 1 87 ? 54.336 45.328 28.590 1.00 21.42 87 LYS A C 1
ATOM 715 O O . LYS A 1 87 ? 53.784 46.340 28.224 1.00 21.01 87 LYS A O 1
ATOM 726 N N . LYS A 1 88 ? 55.118 45.305 29.666 1.00 21.68 88 LYS A N 1
ATOM 727 C CA . LYS A 1 88 ? 55.535 46.531 30.315 1.00 21.42 88 LYS A CA 1
ATOM 728 C C . LYS A 1 88 ? 56.513 47.320 29.395 1.00 20.70 88 LYS A C 1
ATOM 729 O O . LYS A 1 88 ? 56.608 48.535 29.500 1.00 19.72 88 LYS A O 1
ATOM 735 N N . HIS A 1 89 ? 57.270 46.615 28.536 1.00 19.72 89 HIS A N 1
ATOM 736 C CA . HIS A 1 89 ? 58.370 47.252 27.783 1.00 19.27 89 HIS A CA 1
ATOM 737 C C . HIS A 1 89 ? 58.342 47.111 26.277 1.00 18.39 89 HIS A C 1
ATOM 738 O O . HIS A 1 89 ? 58.985 47.888 25.569 1.00 20.11 89 HIS A O 1
ATOM 745 N N . TRP A 1 90 ? 57.578 46.155 25.792 1.00 17.80 90 TRP A N 1
ATOM 746 C CA . TRP A 1 90 ? 57.476 45.846 24.320 1.00 17.10 90 TRP A CA 1
ATOM 747 C C . TRP A 1 90 ? 56.099 46.109 23.707 1.00 15.99 90 TRP A C 1
ATOM 748 O O . TRP A 1 90 ? 55.064 45.789 24.281 1.00 15.40 90 TRP A O 1
ATOM 759 N N . VAL A 1 91 ? 56.100 46.672 22.520 1.00 16.75 91 VAL A N 1
ATOM 760 C CA . VAL A 1 91 ? 54.886 46.768 21.701 1.00 17.34 91 VAL A CA 1
ATOM 761 C C . VAL A 1 91 ? 55.146 46.042 20.383 1.00 17.92 91 VAL A C 1
ATOM 762 O O . VAL A 1 91 ? 56.302 45.822 20.020 1.00 18.42 91 VAL A O 1
ATOM 766 N N . THR A 1 92 ? 54.075 45.706 19.677 1.00 17.58 92 THR A N 1
ATOM 767 C CA . THR A 1 92 ? 54.150 45.042 18.362 1.00 18.22 92 THR A CA 1
ATOM 768 C C . THR A 1 92 ? 53.361 45.942 17.382 1.00 18.13 92 THR A C 1
ATOM 769 O O . THR A 1 92 ? 52.216 46.307 17.635 1.00 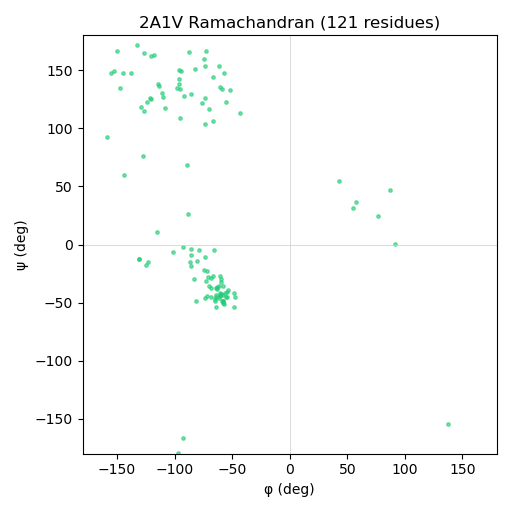18.41 92 THR A O 1
ATOM 773 N N . VAL A 1 93 ? 54.040 46.372 16.332 1.00 18.71 93 VAL A N 1
ATOM 774 C CA . VAL A 1 93 ? 53.520 47.268 15.305 1.00 19.43 93 VAL A CA 1
ATOM 775 C C . VAL A 1 93 ? 53.328 46.522 13.997 1.00 19.66 93 VAL A C 1
ATOM 776 O O . VAL A 1 93 ? 54.284 45.864 13.485 1.00 18.18 93 VAL A O 1
ATOM 780 N N . THR A 1 94 ? 52.109 46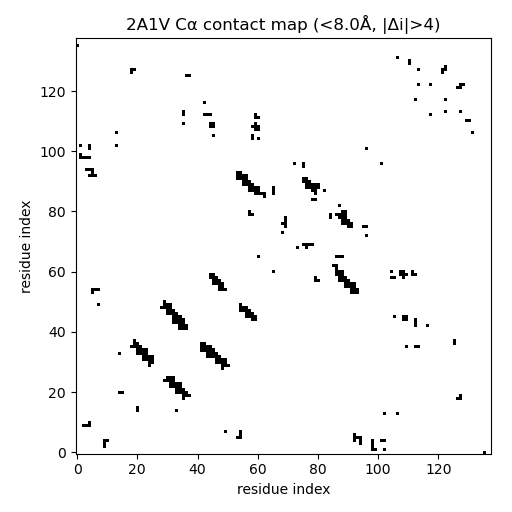.631 13.450 1.00 19.41 94 THR A N 1
ATOM 781 C CA . THR A 1 94 ? 51.831 46.057 12.137 1.00 19.99 94 THR A CA 1
ATOM 782 C C . THR A 1 94 ? 52.437 46.933 11.048 1.00 19.97 94 THR A C 1
ATOM 783 O O . THR A 1 94 ? 52.139 48.129 10.968 1.00 21.88 94 THR A O 1
ATOM 787 N N . LEU A 1 95 ? 53.309 46.371 10.224 1.00 20.55 95 LEU A N 1
ATOM 788 C CA . LEU A 1 95 ? 53.942 47.139 9.146 1.00 20.66 95 LEU A CA 1
ATOM 789 C C . LEU A 1 95 ? 53.126 47.105 7.832 1.00 21.06 95 LEU A C 1
ATOM 790 O O . LEU A 1 95 ? 53.521 46.518 6.794 1.00 21.64 95 LEU A O 1
ATOM 795 N N . ASP A 1 96 ? 51.980 47.756 7.890 1.00 21.75 96 ASP A N 1
ATOM 796 C CA . ASP A 1 96 ? 51.042 47.815 6.759 1.00 21.77 96 ASP A CA 1
ATOM 797 C C . ASP A 1 96 ? 50.871 49.213 6.232 1.00 22.10 96 ASP A C 1
ATOM 798 O O . ASP A 1 96 ? 49.967 49.443 5.444 1.00 23.94 96 ASP A O 1
ATOM 803 N N . GLY A 1 97 ? 51.700 50.155 6.665 1.00 21.55 97 GLY A N 1
ATOM 804 C CA . GLY A 1 97 ? 51.607 51.498 6.144 1.00 22.28 97 GLY A CA 1
ATOM 805 C C . GLY A 1 97 ? 50.702 52.433 6.924 1.00 23.29 97 GLY A C 1
ATOM 806 O O . GLY A 1 97 ? 50.610 53.615 6.591 1.00 23.71 97 GLY A O 1
ATOM 807 N N . THR A 1 98 ? 50.100 51.926 8.011 1.00 23.47 98 THR A N 1
ATOM 808 C CA . THR A 1 98 ? 49.168 52.673 8.812 1.00 22.56 98 THR A CA 1
ATOM 809 C C . THR A 1 98 ? 49.857 53.514 9.859 1.00 23.35 98 THR A C 1
ATOM 810 O O . THR A 1 98 ? 49.257 54.425 10.396 1.00 22.51 98 THR A O 1
ATOM 814 N N . VAL A 1 99 ? 51.111 53.200 10.180 1.00 23.80 99 VAL A N 1
ATOM 815 C CA . VAL A 1 99 ? 51.908 54.055 11.064 1.00 23.70 99 VAL A CA 1
ATOM 816 C C . VAL A 1 99 ? 53.009 54.689 10.191 1.00 24.00 99 VAL A C 1
ATOM 817 O O . VAL A 1 99 ? 53.663 53.986 9.419 1.00 23.25 99 VAL A O 1
ATOM 821 N N . PRO A 1 100 ? 53.186 56.021 10.277 1.00 23.97 100 PRO A N 1
ATOM 822 C CA . PRO A 1 100 ? 54.163 56.687 9.462 1.00 24.12 100 PRO A CA 1
ATOM 823 C C . PRO A 1 100 ? 55.559 56.066 9.552 1.00 23.14 100 PRO A C 1
ATOM 824 O O . PRO A 1 100 ? 56.031 55.800 10.636 1.00 22.02 100 PRO A O 1
ATOM 828 N N . ALA A 1 101 ? 56.169 55.865 8.391 1.00 23.77 101 ALA A N 1
ATOM 829 C CA . ALA A 1 101 ? 57.479 55.249 8.233 1.00 24.70 101 ALA A CA 1
ATOM 830 C C . ALA A 1 101 ? 58.557 55.924 9.072 1.00 24.95 101 ALA A C 1
ATOM 831 O O . ALA A 1 101 ? 59.445 55.253 9.629 1.00 24.66 101 ALA A O 1
ATOM 833 N N . GLU A 1 102 ? 58.470 57.252 9.131 1.00 24.86 102 GLU A N 1
ATOM 834 C CA A GLU A 1 102 ? 59.481 58.020 9.847 0.50 24.80 102 GLU A CA 1
ATOM 835 C CA B GLU A 1 102 ? 59.408 58.098 9.875 0.50 24.70 102 GLU A CA 1
ATOM 836 C C . GLU A 1 102 ? 59.362 57.732 11.350 1.00 24.19 102 GLU A C 1
ATOM 837 O O . GLU A 1 102 ? 60.377 57.479 11.984 1.00 22.27 102 GLU A O 1
ATOM 848 N N . LEU A 1 103 ? 58.139 57.714 11.888 1.00 23.91 103 LEU A N 1
ATOM 849 C CA . LEU A 1 103 ? 57.925 57.317 13.266 1.00 23.77 103 LEU A CA 1
ATOM 850 C C . LEU A 1 103 ? 58.450 55.892 13.533 1.00 22.71 103 LEU A C 1
ATOM 851 O O . LEU A 1 103 ? 59.168 55.672 14.513 1.00 23.01 103 LEU A O 1
ATOM 856 N N . LEU A 1 104 ? 58.094 54.956 12.664 1.00 21.59 104 LEU A N 1
ATOM 857 C CA . LEU A 1 104 ? 58.546 53.549 12.768 1.00 21.66 104 LEU A CA 1
ATOM 858 C C . LEU A 1 104 ? 60.062 53.418 12.818 1.00 21.42 104 LEU A C 1
ATOM 859 O O . LEU A 1 104 ? 60.573 52.652 13.598 1.00 20.07 104 LEU A O 1
ATOM 864 N N . GLY A 1 105 ? 60.756 54.153 11.942 1.00 21.57 105 GLY A N 1
ATOM 865 C CA . GLY A 1 105 ? 62.229 54.196 11.870 1.00 22.24 105 GLY A CA 1
ATOM 866 C C . GLY A 1 105 ? 62.861 54.647 13.186 1.00 22.48 105 GLY A C 1
ATOM 867 O O . GLY A 1 105 ? 63.781 53.986 13.734 1.00 22.76 105 GLY A O 1
ATOM 868 N N . GLU A 1 106 ? 62.349 55.765 13.682 1.00 22.69 106 GLU A N 1
ATOM 869 C CA . GLU A 1 106 ? 62.723 56.311 14.974 1.00 22.16 106 GLU A CA 1
ATOM 870 C C . GLU A 1 106 ? 62.411 55.381 16.154 1.00 21.44 106 GLU A C 1
ATOM 871 O O . GLU A 1 106 ? 63.162 55.377 17.163 1.00 21.96 106 GLU A O 1
ATOM 877 N N . LEU A 1 107 ? 61.299 54.635 16.080 1.00 20.24 107 LEU A N 1
ATOM 878 C CA . LEU A 1 107 ? 60.978 53.712 17.178 1.00 19.90 107 LEU A CA 1
ATOM 879 C C . LEU A 1 107 ? 61.966 52.581 17.159 1.00 19.73 107 LEU A C 1
ATOM 880 O O . LEU A 1 107 ? 62.409 52.148 18.227 1.00 20.50 107 LEU A O 1
ATOM 885 N N . LEU A 1 108 ? 62.380 52.175 15.961 1.00 18.17 108 LEU A N 1
ATOM 886 C CA . LEU A 1 108 ? 63.328 51.075 15.813 1.00 18.14 108 LEU A CA 1
ATOM 887 C C . LEU A 1 108 ? 64.707 51.464 16.328 1.00 17.01 108 LEU A C 1
ATOM 888 O O . LEU A 1 108 ? 65.311 50.762 17.111 1.00 15.66 108 LEU A O 1
ATOM 893 N N . ARG A 1 109 ? 65.150 52.656 15.964 1.00 18.11 109 ARG A N 1
ATOM 894 C CA . ARG A 1 109 ? 66.388 53.233 16.515 1.00 19.15 109 ARG A CA 1
ATOM 895 C C . ARG A 1 109 ? 66.270 53.486 17.995 1.00 17.97 109 ARG A C 1
ATOM 896 O O . ARG A 1 109 ? 67.218 53.235 18.724 1.00 16.45 109 ARG A O 1
ATOM 904 N N . GLY A 1 110 ? 65.093 53.921 18.442 1.00 17.07 110 GLY A N 1
ATOM 905 C CA . GLY A 1 110 ? 64.880 54.141 19.861 1.00 16.69 110 GLY A CA 1
ATOM 906 C C . GLY A 1 110 ? 64.986 52.875 20.716 1.00 17.05 110 GLY A C 1
ATOM 907 O O . GLY A 1 110 ? 65.487 52.914 21.874 1.00 17.46 110 GLY A O 1
ATOM 908 N N . SER A 1 111 ? 64.477 51.760 20.176 1.00 15.98 111 SER A N 1
ATOM 909 C CA . SER A 1 111 ? 64.465 50.477 20.886 1.00 15.82 111 SER A CA 1
ATOM 910 C C . SER A 1 111 ? 65.930 50.005 21.103 1.00 16.07 111 SER A C 1
ATOM 911 O O . SER A 1 111 ? 66.322 49.675 22.203 1.00 15.19 111 SER A O 1
ATOM 914 N N . TYR A 1 112 ? 66.718 50.049 20.028 1.00 15.73 112 TYR A N 1
ATOM 915 C CA . TYR A 1 112 ? 68.185 49.860 20.063 1.00 16.46 112 TYR A CA 1
ATOM 916 C C . TYR A 1 112 ? 68.858 50.709 21.141 1.00 16.36 112 TYR A C 1
ATOM 917 O O . TYR A 1 112 ? 69.616 50.181 21.947 1.00 16.57 112 TYR A O 1
ATOM 926 N N . LEU A 1 113 ? 68.613 52.019 21.136 1.00 17.14 113 LEU A N 1
ATOM 927 C CA . LEU A 1 113 ? 69.232 52.922 22.149 1.00 17.62 113 LEU A CA 1
ATOM 928 C C . LEU A 1 113 ? 68.858 52.576 23.580 1.00 17.65 113 LEU A C 1
ATOM 929 O O . LEU A 1 113 ? 69.714 52.558 24.495 1.00 17.09 113 LEU A O 1
ATOM 934 N N . LEU A 1 114 ? 67.581 52.286 23.764 1.00 17.79 114 LEU A N 1
ATOM 935 C CA . LEU A 1 114 ? 67.075 51.956 25.087 1.00 18.38 114 LEU A CA 1
ATOM 936 C C . LEU A 1 114 ? 67.783 50.717 25.570 1.00 17.51 114 LEU A C 1
ATOM 937 O O . LEU A 1 114 ? 68.217 50.624 26.712 1.00 16.24 114 LEU A O 1
ATOM 942 N N . VAL A 1 115 ? 67.882 49.725 24.705 1.00 16.70 115 VAL A N 1
ATOM 943 C CA . VAL A 1 115 ? 68.568 48.505 25.078 1.00 18.65 115 VAL A CA 1
ATOM 944 C C . VAL A 1 115 ? 70.045 48.722 25.445 1.00 17.98 115 VAL A C 1
ATOM 945 O O . VAL A 1 115 ? 70.512 48.183 26.426 1.00 17.17 115 VAL A O 1
ATOM 949 N N . THR A 1 116 ? 70.761 49.507 24.655 0.50 18.44 116 THR A N 1
ATOM 950 C CA . THR A 1 116 ? 72.126 49.882 25.018 0.50 19.08 116 THR A CA 1
ATOM 951 C C . THR A 1 116 ? 72.235 50.586 26.360 0.50 19.63 116 THR A C 1
ATOM 952 O O . THR A 1 116 ? 73.207 50.407 27.070 0.50 19.58 116 THR A O 1
ATOM 956 N N . LYS A 1 117 ? 71.239 51.399 26.679 1.00 20.10 117 LYS A N 1
ATOM 957 C CA . LYS A 1 117 ? 71.184 52.088 27.952 1.00 21.65 117 LYS A CA 1
ATOM 958 C C . LYS A 1 117 ? 70.830 51.159 29.098 1.00 22.80 117 LYS A C 1
ATOM 959 O O . LYS A 1 117 ? 71.462 51.196 30.127 1.00 24.53 117 LYS A O 1
ATOM 965 N N . LYS A 1 118 ? 69.818 50.321 28.911 1.00 24.07 118 LYS A N 1
ATOM 966 C CA . LYS A 1 118 ? 69.333 49.493 30.024 1.00 23.84 118 LYS A CA 1
ATOM 967 C C . LYS A 1 118 ? 70.141 48.219 30.243 1.00 24.23 118 LYS A C 1
ATOM 968 O O . LYS A 1 118 ? 70.263 47.776 31.391 1.00 25.55 118 LYS A O 1
ATOM 974 N N . GLY A 1 119 ? 70.725 47.658 29.187 1.00 22.33 119 GLY A N 1
ATOM 975 C CA . GLY A 1 119 ? 71.290 46.325 29.241 1.00 21.58 119 GLY A CA 1
ATOM 976 C C . GLY A 1 119 ? 72.794 46.255 29.390 1.00 21.30 119 GLY A C 1
ATOM 977 O O . GLY A 1 119 ? 73.351 45.162 29.549 1.00 21.17 119 GLY A O 1
ATOM 978 N N . PHE A 1 120 ? 73.439 47.423 29.327 1.00 20.81 120 PHE A N 1
ATOM 979 C CA . PHE A 1 120 ? 74.909 47.591 29.313 1.00 20.38 120 PHE A CA 1
ATOM 980 C C . PHE A 1 120 ? 75.251 48.773 30.236 1.00 20.76 120 PHE A C 1
ATOM 981 O O . PHE A 1 120 ? 74.464 49.705 30.384 1.00 20.64 120 PHE A O 1
ATOM 989 N N . THR A 1 121 ? 76.397 48.709 30.877 1.00 20.86 121 THR A N 1
ATOM 990 C CA . THR A 1 121 ? 76.830 49.793 31.725 1.00 21.18 121 THR A CA 1
ATOM 991 C C . THR A 1 121 ? 77.578 50.801 30.887 1.00 21.80 121 THR A C 1
ATOM 992 O O . THR A 1 121 ? 77.938 50.550 29.746 1.00 20.27 121 THR A O 1
ATOM 996 N N . LYS A 1 122 ? 77.761 51.965 31.485 1.00 23.81 122 LYS A N 1
ATOM 997 C CA . LYS A 1 122 ? 78.606 53.014 30.952 1.00 25.03 122 LYS A CA 1
ATOM 998 C C . LYS A 1 122 ? 79.975 52.500 30.507 1.00 23.66 122 LYS A C 1
ATOM 999 O O . LYS A 1 122 ? 80.427 52.836 29.406 1.00 22.76 122 LYS A O 1
ATOM 1005 N N . ALA A 1 123 ? 80.623 51.661 31.320 1.00 22.54 123 ALA A N 1
ATOM 1006 C CA . ALA A 1 123 ? 81.939 51.079 30.898 1.00 22.49 123 ALA A CA 1
ATOM 1007 C C . ALA A 1 123 ? 81.836 50.178 29.669 1.00 21.01 123 ALA A C 1
ATOM 1008 O O . ALA A 1 123 ? 82.694 50.215 28.805 1.00 20.16 123 ALA A O 1
ATOM 1010 N N . GLU A 1 124 ? 80.805 49.336 29.659 1.00 20.00 124 GLU A N 1
ATOM 1011 C CA . GLU A 1 124 ? 80.537 48.465 28.539 1.00 20.56 124 GLU A CA 1
ATOM 1012 C C . GLU A 1 124 ? 80.331 49.258 27.254 1.00 19.58 124 GLU A C 1
ATOM 1013 O O . GLU A 1 124 ? 80.890 48.914 26.190 1.00 18.64 124 GLU A O 1
ATOM 1019 N N . ARG A 1 125 ? 79.491 50.281 27.341 1.00 19.70 125 ARG A N 1
ATOM 1020 C CA . ARG A 1 125 ? 79.170 51.067 26.152 1.00 21.31 125 ARG A CA 1
ATOM 1021 C C . ARG A 1 125 ? 80.432 51.763 25.602 1.00 20.45 125 ARG A C 1
ATOM 1022 O O . ARG A 1 125 ? 80.592 51.896 24.402 1.00 20.02 125 ARG A O 1
ATOM 1030 N N . LYS A 1 126 ? 81.298 52.210 26.498 1.00 21.73 126 LYS A N 1
ATOM 1031 C CA . LYS A 1 126 ? 82.602 52.783 26.146 1.00 22.96 126 LYS A CA 1
ATOM 1032 C C . LYS A 1 126 ? 83.519 51.723 25.485 1.00 23.15 126 LYS A C 1
ATOM 1033 O O . LYS A 1 126 ? 84.074 51.969 24.452 1.00 21.60 126 LYS A O 1
ATOM 1039 N N . GLU A 1 127 ? 83.608 50.530 26.060 1.00 24.97 127 GLU A N 1
ATOM 1040 C CA . GLU A 1 127 ? 84.542 49.516 25.569 1.00 25.90 127 GLU A CA 1
ATOM 1041 C C . GLU A 1 127 ? 84.169 49.103 24.180 1.00 27.09 127 GLU A C 1
ATOM 1042 O O . GLU A 1 127 ? 84.941 49.217 23.197 1.00 28.24 127 GLU A O 1
ATOM 1048 N N . LEU A 1 128 ? 82.915 48.704 24.077 1.00 27.99 128 LEU A N 1
ATOM 1049 C CA . LEU A 1 128 ? 82.393 48.164 22.858 1.00 28.25 128 LEU A CA 1
ATOM 1050 C C . LEU A 1 128 ? 82.219 49.305 21.854 1.00 29.00 128 LEU A C 1
ATOM 1051 O O . LEU A 1 128 ? 82.381 49.123 20.636 1.00 31.23 128 LEU A O 1
ATOM 1056 N N . GLY A 1 129 ? 81.932 50.499 22.363 1.00 28.70 129 GLY A N 1
ATOM 1057 C CA . GLY A 1 129 ? 81.632 51.638 21.522 1.00 28.01 129 GLY A CA 1
ATOM 1058 C C . GLY A 1 129 ? 80.162 51.746 21.139 1.00 28.49 129 GLY A C 1
ATOM 1059 O O . GLY A 1 129 ? 79.838 52.022 19.967 1.00 32.52 129 GLY A O 1
ATOM 1060 N N . LEU A 1 130 ? 79.251 51.601 22.093 1.00 26.12 130 LEU A N 1
ATOM 1061 C CA . LEU A 1 130 ? 77.839 51.850 21.816 1.00 25.38 130 LEU A CA 1
ATOM 1062 C C . LEU A 1 130 ? 77.543 53.327 21.982 1.00 25.02 130 LEU A C 1
ATOM 1063 O O . LEU A 1 130 ? 77.887 53.873 23.012 1.00 24.81 130 LEU A O 1
ATOM 1068 N N . PRO A 1 131 ? 76.890 53.980 20.980 1.00 24.88 131 PRO A N 1
ATOM 1069 C CA . PRO A 1 131 ? 76.754 55.432 21.060 1.00 25.52 131 PRO A CA 1
ATOM 1070 C C . PRO A 1 131 ? 75.616 55.940 21.966 1.00 25.68 131 PRO A C 1
ATOM 1071 O O . PRO A 1 131 ? 74.628 55.235 22.177 1.00 26.11 131 PRO A O 1
ATOM 1075 N N A ASP A 1 132 ? 75.800 57.137 22.532 0.60 26.19 132 ASP A N 1
ATOM 1076 N N B ASP A 1 132 ? 75.783 57.149 22.480 0.40 25.74 132 ASP A N 1
ATOM 1077 C CA A ASP A 1 132 ? 74.762 57.827 23.336 0.60 26.64 132 ASP A CA 1
ATOM 1078 C CA B ASP A 1 132 ? 74.779 57.775 23.333 0.40 26.21 132 ASP A CA 1
ATOM 1079 C C A ASP A 1 132 ? 73.520 58.163 22.496 0.60 26.17 132 ASP A C 1
ATOM 1080 C C B ASP A 1 132 ? 73.543 58.274 22.542 0.40 26.00 132 ASP A C 1
ATOM 1081 O O A ASP A 1 132 ? 72.407 57.971 22.952 0.60 26.44 132 ASP A O 1
ATOM 1082 O O B ASP A 1 132 ? 72.452 58.321 23.089 0.40 26.37 132 ASP A O 1
ATOM 1091 N N . SER A 1 133 ? 73.735 58.643 21.275 1.00 26.09 133 SER A N 1
ATOM 1092 C CA . SER A 1 133 ? 72.630 58.948 20.319 1.00 26.70 133 SER A CA 1
ATOM 1093 C C . SER A 1 133 ? 73.007 58.461 18.932 1.00 26.87 133 SER A C 1
ATOM 1094 O O . SER A 1 133 ? 74.183 58.112 18.695 1.00 26.69 133 SER A O 1
ATOM 1097 N N . LEU A 1 134 ? 72.033 58.476 18.012 1.00 27.65 134 LEU A N 1
ATOM 1098 C CA . LEU A 1 134 ? 72.217 58.046 16.604 1.00 28.90 134 LEU A CA 1
ATOM 1099 C C . LEU A 1 134 ? 72.076 59.203 15.564 1.00 30.04 134 LEU A C 1
ATOM 1100 O O . LEU A 1 134 ? 71.167 60.049 15.645 1.00 28.81 134 LEU A O 1
ATOM 1105 N N . GLU A 1 135 ? 73.018 59.167 14.619 1.00 31.16 135 GLU A N 1
ATOM 1106 C CA A GLU A 1 135 ? 73.146 60.097 13.499 0.50 31.77 135 GLU A CA 1
ATOM 1107 C CA B GLU A 1 135 ? 73.123 60.118 13.525 0.50 31.78 135 GLU A CA 1
ATOM 1108 C C . GLU A 1 135 ? 72.333 59.541 12.373 1.00 32.34 135 GLU A C 1
ATOM 1109 O O . GLU A 1 135 ? 71.897 58.400 12.426 1.00 31.76 135 GLU A O 1
ATOM 1120 N N . GLY A 1 136 ? 72.168 60.332 11.322 1.00 35.08 136 GLY A N 1
ATOM 1121 C CA . GLY A 1 136 ? 71.315 59.930 10.195 1.00 36.74 136 GLY A CA 1
ATOM 1122 C C . GLY A 1 136 ? 69.825 60.066 10.514 1.00 39.59 136 GLY A C 1
ATOM 1123 O O . GLY A 1 136 ? 68.971 59.352 9.933 1.00 42.51 136 GLY A O 1
ATOM 1124 N N . GLY A 1 137 ? 69.492 60.939 11.466 1.00 41.49 137 GLY A N 1
ATOM 1125 C CA . GLY A 1 137 ? 68.134 61.447 11.570 1.00 42.93 137 GLY A CA 1
ATOM 1126 C C . GLY A 1 137 ? 67.839 62.309 10.349 1.00 44.76 137 GLY A C 1
ATOM 1127 O O . GLY A 1 137 ? 68.726 63.030 9.822 1.00 44.80 137 GLY A O 1
ATOM 1128 N N . SER A 1 138 ? 66.592 62.245 9.889 1.00 46.54 138 SER A N 1
ATOM 1129 C CA . SER A 1 138 ? 66.195 63.019 8.722 1.00 47.51 138 SER A CA 1
ATOM 1130 C C . SER A 1 138 ? 65.850 64.462 9.135 1.00 48.09 138 SER A C 1
ATOM 1131 O O . SER A 1 138 ? 65.420 64.725 10.273 1.00 47.11 138 SER A O 1
ATOM 1134 N N . HIS A 1 139 ? 66.072 65.379 8.189 1.00 48.42 139 HIS A N 1
ATOM 1135 C CA . HIS A 1 139 ? 65.892 66.798 8.427 1.00 49.04 139 HIS A CA 1
ATOM 1136 C C . HIS A 1 139 ? 64.512 67.197 7.931 1.00 49.83 139 HIS A C 1
ATOM 1137 O O . HIS A 1 139 ? 63.971 66.578 7.005 1.00 50.68 139 HIS A O 1
ATOM 1144 N N . HIS A 1 140 ? 63.934 68.208 8.570 1.00 50.64 140 HIS A N 1
ATOM 1145 C CA . HIS A 1 140 ? 62.565 68.651 8.287 1.00 50.60 140 HIS A CA 1
ATOM 1146 C C . HIS A 1 140 ? 62.607 70.113 7.935 1.00 50.85 140 HIS A C 1
ATOM 1147 O O . HIS A 1 140 ? 62.716 70.943 8.830 1.00 50.74 140 HIS A O 1
#

Sequence (138 aa):
LQTPMQTVDDLRSVCDELPHSLETFPFDDETLVFKKVGYLSKSRRMYALTDITQDPLRLSLLKVVDPERGEELRQQAHPQSIAPGYHLNKKKHWVTVTLDGTVPAEELLGELLRGSYLLVTKKGFTKAERKELGLPDDSLEEGGSHH